Protein AF-U7P8D1-F1 (afdb_monomer_lite)

pLDDT: mean 89.56, std 13.76, range [38.59, 98.56]

Structure (mmCIF, N/CA/C/O backbone):
data_AF-U7P8D1-F1
#
_entry.id   AF-U7P8D1-F1
#
loop_
_atom_site.group_PDB
_atom_site.id
_atom_site.type_symbol
_atom_site.label_atom_id
_atom_site.label_alt_id
_atom_site.label_comp_id
_atom_site.label_asym_id
_atom_site.label_entity_id
_atom_site.label_seq_id
_atom_site.pdbx_PDB_ins_code
_atom_site.Cartn_x
_atom_site.Cartn_y
_atom_site.Cartn_z
_atom_site.occupancy
_atom_site.B_iso_or_equiv
_atom_site.auth_seq_id
_atom_site.auth_comp_id
_atom_site.auth_asym_id
_atom_site.auth_atom_id
_atom_site.pdbx_PDB_model_num
ATOM 1 N N . MET A 1 1 ? -2.135 -9.682 -13.700 1.00 87.12 1 MET A N 1
ATOM 2 C CA . MET A 1 1 ? -2.371 -8.658 -12.654 1.00 87.12 1 MET A CA 1
ATOM 3 C C . MET A 1 1 ? -2.948 -9.249 -11.375 1.00 87.12 1 MET A C 1
ATOM 5 O O . MET A 1 1 ? -2.271 -9.187 -10.362 1.00 87.12 1 MET A O 1
ATOM 9 N N . PHE A 1 2 ? -4.115 -9.901 -11.410 1.00 90.06 2 PHE A N 1
ATOM 10 C CA . PHE A 1 2 ? -4.805 -10.394 -10.203 1.00 90.06 2 PHE A CA 1
ATOM 11 C C . PHE A 1 2 ? -4.035 -11.416 -9.350 1.00 90.06 2 PHE A C 1
ATOM 13 O O . PHE A 1 2 ? -4.018 -11.303 -8.132 1.00 90.06 2 PHE A O 1
ATOM 20 N N . THR A 1 3 ? -3.347 -12.386 -9.948 1.00 93.75 3 THR A N 1
ATOM 21 C CA . THR A 1 3 ? -2.499 -13.331 -9.191 1.00 93.75 3 THR A CA 1
ATOM 22 C C . THR A 1 3 ? -1.155 -12.727 -8.769 1.00 93.75 3 THR A C 1
ATOM 24 O O . THR A 1 3 ? -0.434 -13.321 -7.973 1.00 93.75 3 THR A O 1
ATOM 27 N N . GLY A 1 4 ? -0.833 -11.524 -9.260 1.00 94.00 4 GLY A N 1
ATOM 28 C CA . GLY A 1 4 ? 0.411 -10.805 -8.986 1.00 94.00 4 GLY A CA 1
ATOM 29 C C . GLY A 1 4 ? 0.642 -10.528 -7.503 1.00 94.00 4 GLY A C 1
ATOM 30 O O . GLY A 1 4 ? 1.774 -10.553 -7.037 1.00 94.00 4 GLY A O 1
ATOM 31 N N . HIS A 1 5 ? -0.442 -10.362 -6.745 1.00 96.56 5 HIS A N 1
ATOM 32 C CA . HIS A 1 5 ? -0.409 -10.130 -5.297 1.00 96.56 5 HIS A CA 1
ATOM 33 C C . HIS A 1 5 ? 0.131 -11.320 -4.492 1.00 96.56 5 HIS A C 1
ATOM 35 O O . HIS A 1 5 ? 0.500 -11.151 -3.334 1.00 96.56 5 HIS A O 1
ATOM 41 N N . LEU A 1 6 ? 0.171 -12.518 -5.088 1.00 95.19 6 LEU A N 1
ATOM 42 C CA . LEU A 1 6 ? 0.595 -13.761 -4.431 1.00 95.19 6 LEU A CA 1
ATOM 43 C C . LEU A 1 6 ? 2.002 -14.211 -4.841 1.00 95.19 6 LEU A C 1
ATOM 45 O O . LEU A 1 6 ? 2.564 -15.118 -4.231 1.00 95.19 6 LEU A O 1
ATOM 49 N N . VAL A 1 7 ? 2.584 -13.587 -5.865 1.00 96.31 7 VAL A N 1
ATOM 50 C CA . VAL A 1 7 ? 3.913 -13.925 -6.380 1.00 96.31 7 VAL A CA 1
ATOM 51 C C . VAL A 1 7 ? 4.893 -12.798 -6.101 1.00 96.31 7 VAL A C 1
ATOM 53 O O . VAL A 1 7 ? 4.536 -11.624 -6.091 1.00 96.31 7 VAL A O 1
ATOM 56 N N . HIS A 1 8 ? 6.150 -13.164 -5.887 1.00 97.25 8 HIS A N 1
ATOM 57 C CA . HIS A 1 8 ? 7.213 -12.235 -5.523 1.00 97.25 8 HIS A CA 1
ATOM 58 C C . HIS A 1 8 ? 8.366 -12.344 -6.517 1.00 97.25 8 HIS A C 1
ATOM 60 O O . HIS A 1 8 ? 8.506 -13.345 -7.217 1.00 97.25 8 HIS A O 1
ATOM 66 N N . LEU A 1 9 ? 9.166 -11.283 -6.609 1.00 95.75 9 LEU A N 1
ATOM 67 C CA . LEU A 1 9 ? 10.314 -11.238 -7.521 1.00 95.75 9 LEU A CA 1
ATOM 68 C C . LEU A 1 9 ? 11.451 -12.141 -7.035 1.00 95.75 9 LEU A C 1
ATOM 70 O O . LEU A 1 9 ? 12.051 -12.859 -7.827 1.00 95.75 9 LEU A O 1
ATOM 74 N N . ASN A 1 10 ? 11.716 -12.117 -5.731 1.00 96.75 10 ASN A N 1
ATOM 75 C CA . ASN A 1 10 ? 12.719 -12.932 -5.063 1.00 96.75 10 ASN A CA 1
ATOM 76 C C . ASN A 1 10 ? 12.342 -13.130 -3.579 1.00 96.75 10 ASN A C 1
ATOM 78 O O . ASN A 1 10 ? 11.305 -12.643 -3.112 1.00 96.75 10 ASN A O 1
ATOM 82 N N . VAL A 1 11 ? 13.192 -13.838 -2.831 1.00 97.50 11 VAL A N 1
ATOM 83 C CA . VAL A 1 11 ? 12.984 -14.102 -1.397 1.00 97.50 11 VAL A CA 1
ATOM 84 C C . VAL A 1 11 ? 13.002 -12.812 -0.574 1.00 97.50 11 VAL A C 1
ATOM 86 O O . VAL A 1 11 ? 12.158 -12.651 0.300 1.00 97.50 11 VAL A O 1
ATOM 89 N N . ASN A 1 12 ? 13.884 -11.856 -0.883 1.00 97.50 12 ASN A N 1
ATOM 90 C CA . ASN A 1 12 ? 13.935 -10.576 -0.166 1.00 97.50 12 ASN A CA 1
ATOM 91 C C . ASN A 1 12 ? 12.618 -9.804 -0.294 1.00 97.50 12 ASN A C 1
ATOM 93 O O . ASN A 1 12 ? 12.111 -9.277 0.690 1.00 97.50 12 ASN A O 1
ATOM 97 N N . HIS A 1 13 ? 12.012 -9.793 -1.482 1.00 97.19 13 HIS A N 1
ATOM 98 C CA . HIS A 1 13 ? 10.710 -9.176 -1.705 1.00 97.19 13 HIS A CA 1
ATOM 99 C C . HIS A 1 13 ? 9.612 -9.856 -0.871 1.00 97.19 13 HIS A C 1
ATOM 101 O O . HIS A 1 13 ? 8.791 -9.176 -0.257 1.00 97.19 13 HIS A O 1
ATOM 107 N N . LEU A 1 14 ? 9.605 -11.191 -0.806 1.00 97.44 14 LEU A N 1
ATOM 108 C CA . LEU A 1 14 ? 8.683 -11.921 0.067 1.00 97.44 14 LEU A CA 1
ATOM 109 C C . LEU A 1 14 ? 8.893 -11.542 1.540 1.00 97.44 14 LEU A C 1
ATOM 111 O O . LEU A 1 14 ? 7.926 -11.213 2.223 1.00 97.44 14 LEU A O 1
ATOM 115 N N . LEU A 1 15 ? 10.140 -11.538 2.017 1.00 97.88 15 LEU A N 1
ATOM 116 C CA . LEU A 1 15 ? 10.479 -11.198 3.400 1.00 97.88 15 LEU A CA 1
ATOM 117 C C . LEU A 1 15 ? 10.073 -9.766 3.762 1.00 97.88 15 LEU A C 1
ATOM 119 O O . LEU A 1 15 ? 9.508 -9.557 4.830 1.00 97.88 15 LEU A O 1
ATOM 123 N N . LEU A 1 16 ? 10.282 -8.796 2.868 1.00 96.31 16 LEU A N 1
ATOM 124 C CA . LEU A 1 16 ? 9.843 -7.413 3.072 1.00 96.31 16 LEU A CA 1
ATOM 125 C C . LEU A 1 16 ? 8.318 -7.307 3.195 1.00 96.31 16 LEU A C 1
ATOM 127 O O . LEU A 1 16 ? 7.819 -6.606 4.075 1.00 96.31 16 LEU A O 1
ATOM 131 N N . ASN A 1 17 ? 7.564 -8.030 2.361 1.00 97.31 17 ASN A N 1
ATOM 132 C CA . ASN A 1 17 ? 6.104 -8.040 2.460 1.00 97.31 17 ASN A CA 1
ATOM 133 C C . ASN A 1 17 ? 5.621 -8.731 3.744 1.00 97.31 17 ASN A C 1
ATOM 135 O O . ASN A 1 17 ? 4.727 -8.216 4.415 1.00 97.31 17 ASN A O 1
ATOM 139 N N . LEU A 1 18 ? 6.232 -9.852 4.136 1.00 97.56 18 LEU A N 1
ATOM 140 C CA . LEU A 1 18 ? 5.924 -10.512 5.407 1.00 97.56 18 LEU A CA 1
ATOM 141 C C . LEU A 1 18 ? 6.247 -9.613 6.605 1.00 97.56 18 LEU A C 1
ATOM 143 O O . LEU A 1 18 ? 5.434 -9.509 7.522 1.00 97.56 18 LEU A O 1
ATOM 147 N N . ALA A 1 19 ? 7.382 -8.913 6.574 1.00 97.56 19 ALA A N 1
ATOM 148 C CA . ALA A 1 19 ? 7.754 -7.940 7.594 1.00 97.56 19 ALA A CA 1
ATOM 149 C C . ALA A 1 19 ? 6.741 -6.790 7.665 1.00 97.56 19 ALA A C 1
ATOM 151 O O . ALA A 1 19 ? 6.320 -6.420 8.756 1.00 97.56 19 ALA A O 1
ATOM 152 N N . GLY A 1 20 ? 6.278 -6.270 6.524 1.00 96.44 20 GLY A N 1
ATOM 153 C CA . GLY A 1 20 ? 5.232 -5.247 6.484 1.00 96.44 20 GLY A CA 1
ATOM 154 C C . GLY A 1 20 ? 3.919 -5.719 7.117 1.00 96.44 20 GLY A C 1
ATOM 155 O O . GLY A 1 20 ? 3.337 -5.007 7.934 1.00 96.44 20 GLY A O 1
ATOM 156 N N . VAL A 1 21 ? 3.474 -6.941 6.809 1.00 95.38 21 VAL A N 1
ATOM 157 C CA . VAL A 1 21 ? 2.289 -7.544 7.444 1.00 95.38 21 VAL A CA 1
ATOM 158 C C . VAL A 1 21 ? 2.494 -7.715 8.952 1.00 95.38 21 VAL A C 1
ATOM 160 O O . VAL A 1 21 ? 1.608 -7.359 9.730 1.00 95.38 21 VAL A O 1
ATOM 163 N N . LEU A 1 22 ? 3.664 -8.205 9.374 1.00 95.62 22 LEU A N 1
ATOM 164 C CA . LEU A 1 22 ? 4.008 -8.378 10.785 1.00 95.62 22 LEU A CA 1
ATOM 165 C C . LEU A 1 22 ? 4.010 -7.040 11.534 1.00 95.62 22 LEU A C 1
ATOM 167 O O . LEU A 1 22 ? 3.403 -6.939 12.595 1.00 95.62 22 LEU A O 1
ATOM 171 N N . ILE A 1 23 ? 4.623 -5.999 10.969 1.00 95.31 23 ILE A N 1
ATOM 172 C CA . ILE A 1 23 ? 4.630 -4.648 11.544 1.00 95.31 23 ILE A CA 1
ATOM 173 C C . ILE A 1 23 ? 3.197 -4.146 11.730 1.00 95.31 23 ILE A C 1
ATOM 175 O O . ILE A 1 23 ? 2.860 -3.656 12.804 1.00 95.31 23 ILE A O 1
ATOM 179 N N . LEU A 1 24 ? 2.319 -4.315 10.737 1.00 93.81 24 LEU A N 1
ATOM 180 C CA . LEU A 1 24 ? 0.916 -3.920 10.886 1.00 93.81 24 LEU A CA 1
ATOM 181 C C . LEU A 1 24 ? 0.198 -4.708 11.987 1.00 93.81 24 LEU A C 1
ATOM 183 O O . LEU A 1 24 ? -0.588 -4.123 12.733 1.00 93.81 24 LEU A O 1
ATOM 187 N N . ALA A 1 25 ? 0.465 -6.008 12.112 1.00 91.06 25 ALA A N 1
ATOM 188 C CA . ALA A 1 2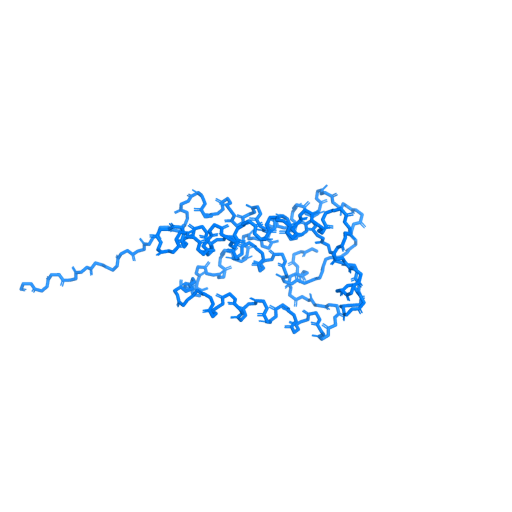5 ? -0.103 -6.828 13.178 1.00 91.06 25 ALA A CA 1
ATOM 189 C C . ALA A 1 25 ? 0.372 -6.376 14.572 1.00 91.06 25 ALA A C 1
ATOM 191 O O . ALA A 1 25 ? -0.427 -6.340 15.506 1.00 91.06 25 ALA A O 1
ATOM 192 N N . LEU A 1 26 ? 1.643 -5.979 14.700 1.00 92.19 26 LEU A N 1
ATOM 193 C CA . LEU A 1 26 ? 2.232 -5.492 15.951 1.00 92.19 26 LEU A CA 1
ATOM 194 C C . LEU A 1 26 ? 1.732 -4.092 16.333 1.00 92.19 26 LEU A C 1
ATOM 196 O O . LEU A 1 26 ? 1.410 -3.851 17.494 1.00 92.19 26 LEU A O 1
ATOM 200 N N . LEU A 1 27 ? 1.631 -3.176 15.365 1.00 89.12 27 LEU A N 1
ATOM 201 C CA . LEU A 1 27 ? 1.162 -1.805 15.602 1.00 89.12 27 LEU A CA 1
ATOM 202 C C . LEU A 1 27 ? -0.341 -1.743 15.912 1.00 89.12 27 LEU A C 1
ATOM 204 O O . LEU A 1 27 ? -0.799 -0.822 16.587 1.00 89.12 27 LEU A O 1
ATOM 208 N N . PHE A 1 28 ? -1.121 -2.717 15.434 1.00 86.19 28 PHE A N 1
ATOM 209 C CA . PHE A 1 28 ? -2.572 -2.741 15.594 1.00 86.19 28 PHE A CA 1
ATOM 210 C C . PHE A 1 28 ? -3.051 -4.059 16.221 1.00 86.19 28 PHE A C 1
ATOM 212 O O . PHE A 1 28 ? -3.601 -4.909 15.516 1.00 86.19 28 PHE A O 1
ATOM 219 N N . PRO A 1 29 ? -2.968 -4.207 17.560 1.00 74.06 29 PRO A N 1
ATOM 220 C CA . PRO A 1 29 ? -3.336 -5.444 18.260 1.00 74.06 29 PRO A CA 1
ATOM 221 C C . PRO A 1 29 ? -4.810 -5.836 18.071 1.00 74.06 29 PRO A C 1
ATOM 223 O O . PRO A 1 29 ? -5.175 -7.004 18.158 1.00 74.06 29 PRO A O 1
ATOM 226 N N . ARG A 1 30 ? -5.681 -4.865 17.759 1.00 78.62 30 ARG A N 1
ATOM 227 C CA . ARG A 1 30 ? -7.063 -5.109 17.307 1.00 78.62 30 ARG A CA 1
ATOM 228 C C . ARG A 1 30 ? -7.140 -5.123 15.783 1.00 78.62 30 ARG A C 1
ATOM 230 O O . ARG A 1 30 ? -7.831 -4.291 15.174 1.00 78.62 30 ARG A O 1
ATOM 237 N N . PHE A 1 31 ? -6.430 -6.078 15.191 1.00 80.94 31 PHE A N 1
ATOM 238 C CA . PHE A 1 31 ? -6.431 -6.300 13.752 1.00 80.94 31 PHE A CA 1
ATOM 239 C C . PHE A 1 31 ? -7.835 -6.648 13.228 1.00 80.94 31 PHE A C 1
ATOM 241 O O . PHE A 1 31 ? -8.819 -6.734 13.972 1.00 80.94 31 PHE A O 1
ATOM 248 N N . LEU A 1 32 ? -7.979 -6.762 11.911 1.00 82.56 32 LEU A N 1
ATOM 249 C CA . LEU A 1 32 ? -9.237 -7.206 11.315 1.00 82.56 32 LEU A CA 1
ATOM 250 C C . LEU A 1 32 ? -9.447 -8.709 11.589 1.00 82.56 32 LEU A C 1
ATOM 252 O O . LEU A 1 32 ? -8.485 -9.468 11.487 1.00 82.56 32 LEU A O 1
ATOM 256 N N . PRO A 1 33 ? -10.684 -9.150 11.894 1.00 86.19 33 PRO A N 1
ATOM 257 C CA . PRO A 1 33 ? -11.041 -10.569 11.864 1.00 86.19 33 PRO A CA 1
ATOM 258 C C . PRO A 1 33 ? -10.651 -11.213 10.525 1.00 86.19 33 PRO A C 1
ATOM 260 O O . PRO A 1 33 ? -10.704 -10.540 9.494 1.00 86.19 33 PRO A O 1
ATOM 263 N N . ALA A 1 34 ? -10.263 -12.492 10.532 1.00 87.31 34 ALA A N 1
ATOM 264 C CA . ALA A 1 34 ? -9.678 -13.163 9.365 1.00 87.31 34 ALA A CA 1
ATOM 265 C C . ALA A 1 34 ? -10.603 -13.177 8.131 1.00 87.31 34 ALA A C 1
ATOM 267 O O . ALA A 1 34 ? -10.148 -12.941 7.015 1.00 87.31 34 ALA A O 1
ATOM 268 N N . ASP A 1 35 ? -11.905 -13.381 8.335 1.00 87.88 35 ASP A N 1
ATOM 269 C CA . ASP A 1 35 ? -12.938 -13.327 7.295 1.00 87.88 35 ASP A CA 1
ATOM 270 C C . ASP A 1 35 ? -13.010 -11.941 6.638 1.00 87.88 35 ASP A C 1
ATOM 272 O O . ASP A 1 35 ? -12.995 -11.805 5.414 1.00 87.88 35 ASP A O 1
ATOM 276 N N . ARG A 1 36 ? -13.028 -10.885 7.456 1.00 88.94 36 ARG A N 1
ATOM 277 C CA . ARG A 1 36 ? -13.062 -9.501 6.980 1.00 88.94 36 ARG A CA 1
ATOM 278 C C . ARG A 1 36 ? -11.753 -9.111 6.305 1.00 88.94 36 ARG A C 1
ATOM 280 O O . ARG A 1 36 ? -11.784 -8.387 5.313 1.00 88.94 36 ARG A O 1
ATOM 287 N N . LEU A 1 37 ? -10.625 -9.565 6.845 1.00 90.62 37 LEU A N 1
ATOM 288 C CA . LEU A 1 37 ? -9.308 -9.339 6.267 1.00 90.62 37 LEU A CA 1
ATOM 289 C C . LEU A 1 37 ? -9.241 -9.929 4.858 1.00 90.62 37 LEU A C 1
ATOM 291 O O . LEU A 1 37 ? -8.894 -9.204 3.935 1.00 90.62 37 LEU A O 1
ATOM 295 N N . LEU A 1 38 ? -9.659 -11.187 4.684 1.00 91.81 38 LEU A N 1
ATOM 296 C CA . LEU A 1 38 ? -9.693 -11.845 3.380 1.00 91.81 38 LEU A CA 1
ATOM 297 C C . LEU A 1 38 ? -10.513 -11.037 2.366 1.00 91.81 38 LEU A C 1
ATOM 299 O O . LEU A 1 38 ? -10.003 -10.699 1.301 1.00 91.81 38 LEU A O 1
ATOM 303 N N . TRP A 1 39 ? -11.751 -10.668 2.707 1.00 93.06 39 TRP A N 1
ATOM 304 C CA . TRP A 1 39 ? -12.614 -9.904 1.799 1.00 93.06 39 TRP A CA 1
ATOM 305 C C . TRP A 1 39 ? -12.052 -8.523 1.448 1.00 93.06 39 TRP A C 1
ATOM 307 O O . TRP A 1 39 ? -12.072 -8.134 0.281 1.00 93.06 39 TRP A O 1
ATOM 317 N N . ILE A 1 40 ? -11.520 -7.790 2.430 1.00 93.50 40 ILE A N 1
ATOM 318 C CA . ILE A 1 40 ? -10.901 -6.476 2.203 1.00 93.50 40 ILE A CA 1
ATOM 319 C C . ILE A 1 40 ? -9.664 -6.610 1.315 1.00 93.50 40 ILE A C 1
ATOM 321 O O . ILE A 1 40 ? -9.499 -5.834 0.376 1.00 93.50 40 ILE A O 1
ATOM 325 N N . THR A 1 41 ? -8.814 -7.601 1.578 1.00 93.94 41 THR A N 1
ATOM 326 C CA . THR A 1 41 ? -7.618 -7.856 0.776 1.00 93.94 41 THR A CA 1
ATOM 327 C C . THR A 1 41 ? -7.981 -8.239 -0.656 1.00 93.94 41 THR A C 1
ATOM 329 O O . THR A 1 41 ? -7.362 -7.716 -1.575 1.00 93.94 41 THR A O 1
ATOM 332 N N . LEU A 1 42 ? -9.003 -9.073 -0.876 1.00 95.56 42 LEU A N 1
ATOM 333 C CA . LEU A 1 42 ? -9.478 -9.413 -2.222 1.00 95.56 42 LEU A CA 1
ATOM 334 C C . LEU A 1 42 ? -10.018 -8.187 -2.967 1.00 95.56 42 LEU A C 1
ATOM 336 O O . LEU A 1 42 ? -9.678 -7.976 -4.131 1.00 95.56 42 LEU A O 1
ATOM 340 N N . LEU A 1 43 ? -10.812 -7.352 -2.293 1.00 95.06 43 LEU A N 1
ATOM 341 C CA . LEU A 1 43 ? -11.337 -6.116 -2.871 1.00 95.06 43 LEU A CA 1
ATOM 342 C C . LEU A 1 43 ? -10.206 -5.151 -3.251 1.00 95.06 43 LEU A C 1
ATOM 344 O O . LEU A 1 43 ? -10.207 -4.595 -4.347 1.00 95.06 43 LEU A O 1
ATOM 348 N N . MET A 1 44 ? -9.215 -4.986 -2.376 1.00 95.00 44 MET A N 1
ATOM 349 C CA . MET A 1 44 ? -8.045 -4.155 -2.652 1.00 95.00 44 MET A CA 1
ATOM 350 C C . MET A 1 44 ? -7.178 -4.725 -3.772 1.00 95.00 44 MET A C 1
ATOM 352 O O . MET A 1 44 ? -6.764 -3.980 -4.654 1.00 95.00 44 MET A O 1
ATOM 356 N N . ALA A 1 45 ? -6.934 -6.035 -3.779 1.00 97.38 45 ALA A N 1
ATOM 357 C CA . ALA A 1 45 ? -6.203 -6.704 -4.846 1.00 97.38 45 ALA A CA 1
ATOM 358 C C . ALA A 1 45 ? -6.895 -6.492 -6.201 1.00 97.38 45 ALA A C 1
ATOM 360 O O . ALA A 1 45 ? -6.225 -6.209 -7.199 1.00 97.38 45 ALA A O 1
ATOM 361 N N . ALA A 1 46 ? -8.230 -6.555 -6.242 1.00 97.50 46 ALA A N 1
ATOM 362 C CA . ALA A 1 46 ? -9.002 -6.257 -7.442 1.00 97.50 46 ALA A CA 1
ATOM 363 C C . ALA A 1 46 ? -8.884 -4.780 -7.849 1.00 97.50 46 ALA A C 1
ATOM 365 O O . ALA A 1 46 ? -8.564 -4.501 -9.002 1.00 97.50 46 ALA A O 1
ATOM 366 N N . ALA A 1 47 ? -9.055 -3.843 -6.911 1.00 97.62 47 ALA A N 1
ATOM 367 C CA . ALA A 1 47 ? -8.944 -2.407 -7.170 1.00 97.62 47 ALA A CA 1
ATOM 368 C C . ALA A 1 47 ? -7.553 -2.009 -7.695 1.00 97.62 47 ALA A C 1
ATOM 370 O O . ALA A 1 47 ? -7.452 -1.303 -8.696 1.00 97.62 47 ALA A O 1
ATOM 371 N N . ILE A 1 48 ? -6.481 -2.526 -7.084 1.00 98.25 48 ILE A N 1
ATOM 372 C CA . ILE A 1 48 ? -5.104 -2.326 -7.556 1.00 98.25 48 ILE A CA 1
ATOM 373 C C . ILE A 1 48 ? -4.933 -2.922 -8.954 1.00 98.25 48 ILE A C 1
ATOM 375 O O . ILE A 1 48 ? -4.394 -2.262 -9.834 1.00 98.25 48 ILE A O 1
ATOM 379 N N . SER A 1 49 ? -5.405 -4.151 -9.184 1.00 97.62 49 SER A N 1
ATOM 380 C CA . SER A 1 49 ? -5.259 -4.809 -10.490 1.00 97.62 49 SER A CA 1
ATOM 381 C C . SER A 1 49 ? -5.957 -4.034 -11.604 1.00 97.62 49 SER A C 1
ATOM 383 O O . SER A 1 49 ? -5.365 -3.833 -12.659 1.00 97.62 49 SER A O 1
ATOM 385 N N . LEU A 1 50 ? -7.191 -3.583 -11.367 1.00 97.50 50 LEU A N 1
ATOM 386 C CA . LEU A 1 50 ? -7.958 -2.785 -12.323 1.00 97.50 50 LEU A CA 1
ATOM 387 C C . LEU A 1 50 ? -7.321 -1.408 -12.539 1.00 97.50 50 L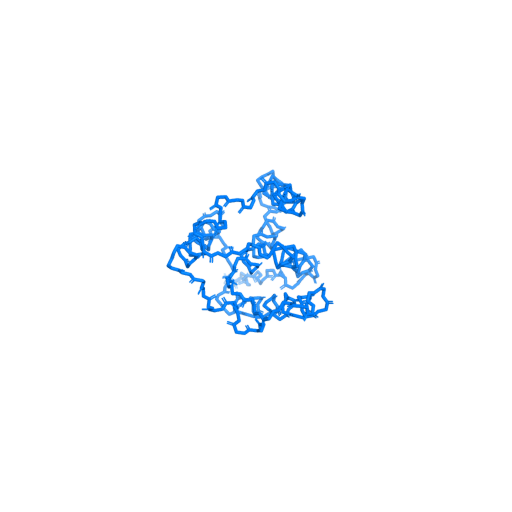EU A C 1
ATOM 389 O O . LEU A 1 50 ? -7.184 -0.972 -13.676 1.00 97.50 50 LEU A O 1
ATOM 393 N N . GLY A 1 51 ? -6.877 -0.749 -11.466 1.00 97.75 51 GLY A N 1
ATOM 394 C CA . GLY A 1 51 ? -6.182 0.533 -11.558 1.00 97.75 51 GLY A CA 1
ATOM 395 C C . GLY A 1 51 ? -4.881 0.436 -12.354 1.00 97.75 51 GLY A C 1
ATOM 396 O O . GLY A 1 51 ? -4.634 1.276 -13.212 1.00 97.75 51 GLY A O 1
ATOM 397 N N . LEU A 1 52 ? -4.080 -0.613 -12.140 1.00 97.50 52 LEU A N 1
ATOM 398 C CA . LEU A 1 52 ? -2.855 -0.849 -12.907 1.00 97.50 52 LEU A CA 1
ATOM 399 C C . LEU A 1 52 ? -3.143 -1.164 -14.377 1.00 97.50 52 LEU A C 1
ATOM 401 O O . LEU A 1 52 ? -2.445 -0.641 -15.234 1.00 97.50 52 LEU A O 1
ATOM 405 N N . LEU A 1 53 ? -4.171 -1.963 -14.682 1.00 96.19 53 LEU A N 1
ATOM 406 C CA . LEU A 1 53 ? -4.565 -2.229 -16.073 1.00 96.19 53 LEU A CA 1
ATOM 407 C C . LEU A 1 53 ? -4.943 -0.942 -16.820 1.00 96.19 53 LEU A C 1
ATOM 409 O O . LEU A 1 53 ? -4.638 -0.817 -18.002 1.00 96.19 53 LEU A O 1
ATOM 413 N N . SER A 1 54 ? -5.571 0.013 -16.131 1.00 96.38 54 SER A N 1
ATOM 414 C CA . SER A 1 54 ? -5.973 1.295 -16.718 1.00 96.38 54 SER A CA 1
ATOM 415 C C . SER A 1 54 ? -4.830 2.310 -16.805 1.00 96.38 54 SER A C 1
ATOM 417 O O . SER A 1 54 ? -4.692 2.991 -17.815 1.00 96.38 54 SER A O 1
ATOM 419 N N . LEU A 1 55 ? -4.023 2.444 -15.748 1.00 96.44 55 LEU A N 1
ATOM 420 C CA . LEU A 1 55 ? -2.971 3.466 -15.651 1.00 96.44 55 LEU A CA 1
ATOM 421 C C . LEU A 1 55 ? -1.651 3.035 -16.297 1.00 96.44 55 LEU A C 1
ATOM 423 O O . LEU A 1 55 ? -0.861 3.886 -16.694 1.00 96.44 55 LEU A O 1
ATOM 427 N N . ARG A 1 56 ? -1.396 1.726 -16.358 1.00 94.94 56 ARG A N 1
ATOM 428 C CA . ARG A 1 56 ? -0.152 1.113 -16.837 1.00 94.94 56 ARG A CA 1
ATOM 429 C C . ARG A 1 56 ? -0.454 -0.068 -17.768 1.00 94.94 56 ARG A C 1
ATOM 431 O O . ARG A 1 56 ? -0.087 -1.204 -17.455 1.00 94.94 56 ARG A O 1
ATOM 438 N N . PRO A 1 57 ? -1.123 0.166 -18.914 1.00 92.94 57 PRO A N 1
ATOM 439 C CA . PRO A 1 57 ? -1.425 -0.896 -19.877 1.00 92.94 57 PRO A CA 1
ATOM 440 C C . PRO A 1 57 ? -0.157 -1.528 -20.479 1.00 92.94 57 PRO A C 1
ATOM 442 O O . PRO A 1 57 ? -0.203 -2.648 -20.978 1.00 92.94 57 PRO A O 1
ATOM 445 N N . ASP A 1 58 ? 0.978 -0.826 -20.403 1.00 93.69 58 ASP A N 1
ATOM 446 C CA . ASP A 1 58 ? 2.319 -1.281 -20.782 1.00 93.69 58 ASP A CA 1
ATOM 447 C C . ASP A 1 58 ? 2.922 -2.303 -19.803 1.00 93.69 58 ASP A C 1
ATOM 449 O O . ASP A 1 58 ? 3.869 -3.018 -20.142 1.00 93.69 58 ASP A O 1
ATOM 453 N N . LEU A 1 59 ? 2.401 -2.389 -18.576 1.00 93.19 59 LEU A N 1
ATOM 454 C CA . LEU A 1 59 ? 2.944 -3.272 -17.555 1.00 93.19 59 LEU A CA 1
ATOM 455 C C . LEU A 1 59 ? 2.597 -4.729 -17.884 1.00 93.19 59 LEU A C 1
ATOM 457 O O . LEU A 1 59 ? 1.459 -5.162 -17.732 1.00 93.19 59 LEU A O 1
ATOM 461 N N . ALA A 1 60 ? 3.595 -5.524 -18.273 1.00 89.06 60 ALA A N 1
ATOM 462 C CA . ALA A 1 60 ? 3.382 -6.931 -18.623 1.00 89.06 60 ALA A CA 1
ATOM 463 C C . ALA A 1 60 ? 2.928 -7.789 -17.425 1.00 89.06 60 ALA A C 1
ATOM 465 O O . ALA A 1 60 ? 2.054 -8.650 -17.544 1.00 89.06 60 ALA A O 1
ATOM 466 N N . SER A 1 61 ? 3.519 -7.574 -16.243 1.00 89.69 61 SER A N 1
ATOM 467 C CA . SER A 1 61 ? 3.118 -8.281 -15.023 1.00 89.69 61 SER A CA 1
ATOM 468 C C . SER A 1 61 ? 3.419 -7.476 -13.761 1.00 89.69 61 SER A C 1
ATOM 470 O O . SER A 1 61 ? 4.457 -6.828 -13.665 1.00 89.69 61 SER A O 1
ATOM 472 N N . TYR A 1 62 ? 2.519 -7.567 -12.783 1.00 95.31 62 TYR A N 1
ATOM 473 C CA . TYR A 1 62 ? 2.709 -7.077 -11.419 1.00 95.31 62 TYR A CA 1
ATOM 474 C C . TYR A 1 62 ? 3.029 -8.252 -10.492 1.00 95.31 62 TYR A C 1
ATOM 476 O O . TYR A 1 62 ? 2.454 -9.331 -10.655 1.00 95.31 62 TYR A O 1
ATOM 484 N N . ARG A 1 63 ? 3.938 -8.043 -9.535 1.00 96.38 63 ARG A N 1
ATOM 485 C CA . ARG A 1 63 ? 4.326 -9.025 -8.517 1.00 96.38 63 ARG A CA 1
ATOM 486 C C . ARG A 1 63 ? 4.541 -8.305 -7.192 1.00 96.38 63 ARG A C 1
ATOM 488 O O . ARG A 1 63 ? 5.287 -7.331 -7.169 1.00 96.38 63 ARG A O 1
ATOM 495 N N . GLY A 1 64 ? 3.936 -8.792 -6.117 1.00 96.88 64 GLY A N 1
ATOM 496 C CA . GLY A 1 64 ? 4.127 -8.291 -4.757 1.00 96.88 64 GLY A CA 1
ATOM 497 C C . GLY A 1 64 ? 2.819 -7.990 -4.031 1.00 96.88 64 GLY A C 1
ATOM 498 O O . GLY A 1 64 ? 1.830 -7.583 -4.632 1.00 96.88 64 GLY A O 1
ATOM 499 N N . PHE A 1 65 ? 2.832 -8.168 -2.710 1.00 97.75 65 PHE A N 1
ATOM 500 C CA . PHE A 1 65 ? 1.689 -7.887 -1.836 1.00 97.75 65 PHE A CA 1
ATOM 501 C C . PHE A 1 65 ? 1.704 -6.455 -1.265 1.00 97.75 65 PHE A C 1
ATOM 503 O O . PHE A 1 65 ? 0.751 -6.018 -0.619 1.00 97.75 65 PHE A O 1
ATOM 510 N N . SER A 1 66 ? 2.774 -5.696 -1.507 1.00 97.25 66 SER A N 1
ATOM 511 C CA . SER A 1 66 ? 3.037 -4.386 -0.901 1.00 97.25 66 SER A CA 1
ATOM 512 C C . SER A 1 66 ? 1.920 -3.361 -1.118 1.00 97.25 66 SER A C 1
ATOM 514 O O . SER A 1 66 ? 1.626 -2.583 -0.210 1.00 97.25 66 SER A O 1
ATOM 516 N N . GLY A 1 67 ? 1.243 -3.372 -2.272 1.00 97.75 67 GLY A N 1
ATOM 517 C CA . GLY A 1 67 ? 0.078 -2.512 -2.509 1.00 97.75 67 GLY A CA 1
ATOM 518 C C . GLY A 1 67 ? -1.055 -2.801 -1.521 1.00 97.75 67 GLY A C 1
ATOM 519 O O . GLY A 1 67 ? -1.627 -1.885 -0.925 1.00 97.75 67 GLY A O 1
ATOM 520 N N . CYS A 1 68 ? -1.315 -4.083 -1.250 1.00 98.00 68 CYS A N 1
ATOM 521 C CA . CYS A 1 68 ? -2.293 -4.482 -0.245 1.00 98.00 68 CYS A CA 1
ATOM 522 C C . CYS A 1 68 ? -1.861 -4.086 1.177 1.00 98.00 68 CYS A C 1
ATOM 524 O O . CYS A 1 68 ? -2.693 -3.678 1.983 1.00 98.00 68 CYS A O 1
ATOM 526 N N . ILE A 1 69 ? -0.565 -4.131 1.492 1.00 97.88 69 ILE A N 1
ATOM 527 C CA . ILE A 1 69 ? -0.047 -3.680 2.795 1.00 97.88 69 ILE A CA 1
ATOM 528 C C . ILE A 1 69 ? -0.323 -2.184 3.004 1.00 97.88 69 ILE A C 1
ATOM 530 O O . ILE A 1 69 ? -0.817 -1.805 4.064 1.00 97.88 69 ILE A O 1
ATOM 534 N N . HIS A 1 70 ? -0.091 -1.336 1.996 1.00 98.12 70 HIS A N 1
ATOM 535 C CA . HIS A 1 70 ? -0.333 0.110 2.111 1.00 98.12 70 HIS A CA 1
ATOM 536 C C . HIS A 1 70 ? -1.809 0.442 2.361 1.00 98.12 70 HIS A C 1
ATOM 538 O O . HIS A 1 70 ? -2.118 1.301 3.188 1.00 98.12 70 HIS A O 1
ATOM 544 N N . GLY A 1 71 ? -2.739 -0.256 1.703 1.00 97.75 71 GLY A N 1
ATOM 545 C CA . GLY A 1 71 ? -4.163 -0.039 1.967 1.00 97.75 71 GLY A CA 1
ATOM 546 C C . GLY A 1 71 ? -4.630 -0.601 3.310 1.00 97.75 71 GLY A C 1
ATOM 547 O O . GLY A 1 71 ? -5.439 0.038 3.981 1.00 97.75 71 GLY A O 1
ATOM 548 N N . LEU A 1 72 ? -4.083 -1.734 3.770 1.00 96.88 72 LEU A N 1
ATOM 549 C CA . LEU A 1 72 ? -4.350 -2.237 5.122 1.00 96.88 72 LEU A CA 1
ATOM 550 C C . LEU A 1 72 ? -3.837 -1.254 6.180 1.00 96.88 72 LEU A C 1
ATOM 552 O O . LEU A 1 72 ? -4.548 -0.973 7.144 1.00 96.88 72 LEU A O 1
ATOM 556 N N . ALA A 1 73 ? -2.653 -0.677 5.971 1.00 97.31 73 ALA A N 1
ATOM 557 C CA . ALA A 1 73 ? -2.108 0.365 6.831 1.00 97.31 73 ALA A CA 1
ATOM 558 C C . ALA A 1 73 ? -3.035 1.591 6.890 1.00 97.31 73 ALA A C 1
ATOM 560 O O . ALA A 1 73 ? -3.374 2.050 7.980 1.00 97.31 73 ALA A O 1
ATOM 561 N N . ALA A 1 74 ? -3.521 2.064 5.736 1.00 97.25 74 ALA A N 1
ATOM 562 C CA . ALA A 1 74 ? -4.476 3.169 5.655 1.00 97.25 74 ALA A CA 1
ATOM 563 C C . ALA A 1 74 ? -5.778 2.865 6.412 1.00 97.25 74 ALA A C 1
ATOM 565 O O . ALA A 1 74 ? -6.260 3.687 7.192 1.00 97.25 74 ALA A O 1
ATOM 566 N N . ILE A 1 75 ? -6.322 1.657 6.238 1.00 95.56 75 ILE A N 1
ATOM 567 C CA . ILE A 1 75 ? -7.519 1.192 6.943 1.00 95.56 75 ILE A CA 1
ATOM 568 C C . ILE A 1 75 ? -7.317 1.219 8.459 1.00 95.56 75 ILE A C 1
ATOM 570 O O . ILE A 1 75 ? -8.169 1.720 9.200 1.00 95.56 75 ILE A O 1
ATOM 574 N N . LEU A 1 76 ? -6.214 0.649 8.937 1.00 94.25 76 LEU A N 1
ATOM 575 C CA . LEU A 1 76 ? -5.937 0.532 10.364 1.00 94.25 76 LEU A CA 1
ATOM 576 C C . LEU A 1 76 ? -5.686 1.900 10.995 1.00 94.25 76 LEU A C 1
ATOM 578 O O . LEU A 1 76 ? -6.263 2.186 12.044 1.00 94.25 76 LEU A O 1
ATOM 582 N N . ALA A 1 77 ? -4.940 2.775 10.318 1.00 95.25 77 ALA A N 1
ATOM 583 C CA . ALA A 1 77 ? -4.726 4.147 10.759 1.00 95.25 77 ALA A CA 1
ATOM 584 C C . ALA A 1 77 ? -6.048 4.934 10.817 1.00 95.25 77 ALA A C 1
ATOM 586 O O . ALA A 1 77 ? -6.367 5.543 11.835 1.00 95.25 77 ALA A O 1
ATOM 587 N N . MET A 1 78 ? -6.902 4.834 9.792 1.00 94.44 78 MET A N 1
ATOM 588 C CA . MET A 1 78 ? -8.229 5.467 9.795 1.00 94.44 78 MET A CA 1
ATOM 589 C C . MET A 1 78 ? -9.113 4.984 10.955 1.00 94.44 78 MET A C 1
ATOM 591 O O . MET A 1 78 ? -9.805 5.779 11.592 1.00 94.44 78 MET A O 1
ATOM 595 N N . ARG A 1 79 ? -9.080 3.684 11.280 1.00 91.12 79 ARG A N 1
ATOM 596 C CA . ARG A 1 79 ? -9.771 3.141 12.466 1.00 91.12 79 ARG A CA 1
ATOM 597 C C . ARG A 1 79 ? -9.168 3.663 13.770 1.00 91.12 79 ARG A C 1
ATOM 599 O O . ARG A 1 79 ? -9.908 3.880 14.733 1.00 91.12 79 ARG A O 1
ATOM 606 N N . GLY A 1 80 ? -7.848 3.820 13.790 1.00 91.69 80 GLY A N 1
ATOM 607 C CA . GLY A 1 80 ? -7.064 4.294 14.921 1.00 91.69 80 GLY A CA 1
ATOM 608 C C . GLY A 1 80 ? -7.318 5.758 15.269 1.00 91.69 80 GLY A C 1
ATOM 609 O O . GLY A 1 80 ? -7.173 6.111 16.433 1.00 91.69 80 GLY A O 1
ATOM 610 N N . LEU A 1 81 ? -7.817 6.588 14.342 1.00 92.31 81 LEU A N 1
ATOM 611 C CA . LEU A 1 81 ? -8.122 8.009 14.594 1.00 92.31 81 LEU A CA 1
ATOM 612 C C . LEU A 1 81 ? -9.029 8.251 15.815 1.00 92.31 81 LEU A C 1
ATOM 614 O O . LEU A 1 81 ? -8.986 9.326 16.409 1.00 92.31 81 LEU A O 1
ATOM 618 N N . LYS A 1 82 ? -9.851 7.262 16.191 1.00 87.69 82 LYS A N 1
ATOM 619 C CA . LYS A 1 82 ? -10.747 7.328 17.358 1.00 87.69 82 LYS A CA 1
ATOM 620 C C . LYS A 1 82 ? -10.116 6.851 18.668 1.00 87.69 82 LYS A C 1
ATOM 622 O O . LYS A 1 82 ? -10.690 7.105 19.719 1.00 87.69 82 LYS A O 1
ATOM 627 N N . THR A 1 83 ? -9.022 6.096 18.614 1.00 88.25 83 THR A N 1
ATOM 628 C CA . THR A 1 83 ? -8.399 5.460 19.790 1.00 88.25 83 THR A CA 1
ATOM 629 C C . THR A 1 83 ? -7.005 5.996 20.080 1.00 88.25 83 THR A C 1
ATOM 631 O O . THR A 1 83 ? -6.678 6.198 21.238 1.00 88.25 83 THR A O 1
ATOM 634 N N . ASP A 1 84 ? -6.212 6.250 19.043 1.00 91.62 84 ASP A N 1
ATOM 635 C CA . ASP A 1 84 ? -4.896 6.876 19.116 1.00 91.62 84 ASP A CA 1
ATOM 636 C C . ASP A 1 84 ? -4.738 7.820 17.917 1.00 91.62 84 ASP A C 1
ATOM 638 O O . ASP A 1 84 ? -4.250 7.463 16.836 1.00 91.62 84 ASP A O 1
ATOM 642 N N . ARG A 1 85 ? -5.276 9.031 18.094 1.00 93.38 85 ARG A N 1
ATOM 643 C CA . ARG A 1 85 ? -5.412 10.025 17.028 1.00 93.38 85 ARG A CA 1
ATOM 644 C C . ARG A 1 85 ? -4.060 10.455 16.476 1.00 93.38 85 ARG A C 1
ATOM 646 O O . ARG A 1 85 ? -3.910 10.527 15.260 1.00 93.38 85 ARG A O 1
ATOM 653 N N . TRP A 1 86 ? -3.101 10.746 17.351 1.00 96.31 86 TRP A N 1
ATOM 654 C CA . TRP A 1 86 ? -1.808 11.286 16.941 1.00 96.31 86 TRP A CA 1
ATOM 655 C C . TRP A 1 86 ? -0.968 10.239 16.227 1.00 96.31 86 TRP A C 1
ATOM 657 O O . TRP A 1 86 ? -0.483 10.525 15.137 1.00 96.31 86 TRP A O 1
ATOM 667 N N . PHE A 1 87 ? -0.884 9.014 16.755 1.00 95.12 87 PHE A N 1
ATOM 668 C CA . PHE A 1 87 ? -0.201 7.926 16.057 1.00 95.12 87 PHE A CA 1
ATOM 669 C C . PHE A 1 87 ? -0.795 7.686 14.663 1.00 95.12 87 PHE A C 1
ATOM 671 O O . PHE A 1 87 ? -0.073 7.585 13.673 1.00 95.12 87 PHE A O 1
ATOM 678 N N . SER A 1 88 ? -2.126 7.673 14.569 1.00 95.44 88 SER A N 1
ATOM 679 C CA . SER A 1 88 ? -2.836 7.441 13.310 1.00 95.44 88 SER A CA 1
ATOM 680 C C . SER A 1 88 ? -2.609 8.547 12.279 1.00 95.44 88 SER A C 1
ATOM 682 O O . SER A 1 88 ? -2.379 8.250 11.109 1.00 95.44 88 SER A O 1
ATOM 684 N N . ILE A 1 89 ? -2.650 9.816 12.701 1.00 97.31 89 ILE A N 1
ATOM 685 C CA . ILE A 1 89 ? -2.347 10.962 11.831 1.00 97.31 89 ILE A CA 1
ATOM 686 C C . ILE A 1 89 ? -0.899 10.883 11.348 1.00 97.31 89 ILE A C 1
ATOM 688 O O . ILE A 1 89 ? -0.656 11.022 10.152 1.00 97.31 89 ILE A O 1
ATOM 692 N N . THR A 1 90 ? 0.045 10.611 12.251 1.00 97.50 90 THR A N 1
ATOM 693 C CA . THR A 1 90 ? 1.466 10.488 11.911 1.00 97.50 90 THR A CA 1
ATOM 694 C C . THR A 1 90 ? 1.701 9.368 10.906 1.00 97.50 90 THR A C 1
ATOM 696 O O . THR A 1 90 ? 2.397 9.581 9.918 1.00 97.50 90 THR A O 1
ATOM 699 N N . LEU A 1 91 ? 1.081 8.199 11.093 1.00 96.50 91 LEU A N 1
ATOM 700 C CA . LEU A 1 91 ? 1.202 7.084 10.154 1.00 96.50 91 LEU A CA 1
ATOM 701 C C . LEU A 1 91 ? 0.619 7.427 8.774 1.00 96.50 91 LEU A C 1
ATOM 703 O O . LEU A 1 91 ? 1.259 7.160 7.760 1.00 96.50 91 LEU A O 1
ATOM 707 N N . LEU A 1 92 ? -0.563 8.051 8.716 1.00 97.56 92 LEU A N 1
ATOM 708 C CA . LEU A 1 92 ? -1.165 8.492 7.450 1.00 97.56 92 LEU A CA 1
ATOM 709 C C . LEU A 1 92 ? -0.300 9.536 6.736 1.00 97.56 92 LEU A C 1
ATOM 711 O O . LEU A 1 92 ? -0.119 9.451 5.520 1.00 97.56 92 LEU A O 1
ATOM 715 N N . ALA A 1 93 ? 0.252 10.496 7.479 1.00 98.06 93 ALA A N 1
ATOM 716 C CA . ALA A 1 93 ? 1.144 11.513 6.940 1.00 98.06 93 ALA A CA 1
ATOM 717 C C . ALA A 1 93 ? 2.446 10.891 6.417 1.00 98.06 93 ALA A C 1
ATOM 719 O O . ALA A 1 93 ? 2.824 11.149 5.278 1.00 98.06 93 ALA A O 1
ATOM 720 N N . ALA A 1 94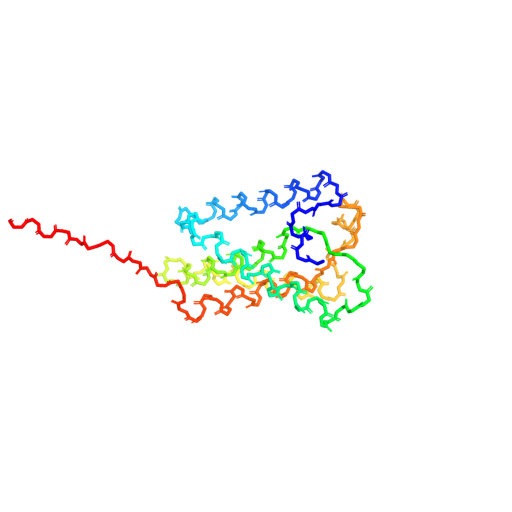 ? 3.083 10.013 7.196 1.00 97.12 94 ALA A N 1
ATOM 721 C CA . ALA A 1 94 ? 4.309 9.321 6.804 1.00 97.12 94 ALA A CA 1
ATOM 722 C C . ALA A 1 94 ? 4.113 8.464 5.544 1.00 97.12 94 ALA A C 1
ATOM 724 O O . ALA A 1 94 ? 4.922 8.537 4.622 1.00 97.12 94 ALA A O 1
ATOM 725 N N . LEU A 1 95 ? 3.011 7.707 5.458 1.00 97.06 95 LEU A N 1
ATOM 726 C CA . LEU A 1 95 ? 2.668 6.942 4.255 1.00 97.06 95 LEU A CA 1
ATOM 727 C C . LEU A 1 95 ? 2.427 7.857 3.051 1.00 97.06 95 LEU A C 1
ATOM 729 O O . LEU A 1 95 ? 2.898 7.558 1.960 1.00 97.06 95 LEU A O 1
ATOM 733 N N . SER A 1 96 ? 1.739 8.984 3.242 1.00 97.81 96 SER A N 1
ATOM 734 C CA . SER A 1 96 ? 1.489 9.944 2.161 1.00 97.81 96 SER A CA 1
ATOM 735 C C . SER A 1 96 ? 2.792 10.558 1.640 1.00 97.81 96 SER A C 1
ATOM 737 O O . SER A 1 96 ? 3.011 10.590 0.432 1.00 97.81 96 SER A O 1
ATOM 739 N N . VAL A 1 97 ? 3.687 10.985 2.538 1.00 96.50 97 VAL A N 1
ATOM 740 C CA . VAL A 1 97 ? 5.015 11.508 2.178 1.00 96.50 97 VAL A CA 1
ATOM 741 C C . VAL A 1 97 ? 5.826 10.448 1.438 1.00 96.50 97 VAL A C 1
ATOM 743 O O . VAL A 1 97 ? 6.339 10.731 0.358 1.00 96.50 97 VAL A O 1
ATOM 746 N N . LYS A 1 98 ? 5.881 9.216 1.958 1.00 94.56 98 LYS A N 1
ATOM 747 C CA . LYS A 1 98 ? 6.541 8.084 1.292 1.00 94.56 98 LYS A CA 1
ATOM 748 C C . LYS A 1 98 ? 6.026 7.886 -0.134 1.00 94.56 98 LYS A C 1
ATOM 750 O O . LYS A 1 98 ? 6.824 7.779 -1.053 1.00 94.56 98 LYS A O 1
ATOM 755 N N . LEU A 1 99 ? 4.709 7.882 -0.340 1.00 95.56 99 LEU A N 1
ATOM 756 C CA . LEU A 1 99 ? 4.112 7.695 -1.667 1.00 95.56 99 LEU A CA 1
ATOM 757 C C . LEU A 1 99 ? 4.444 8.841 -2.632 1.00 95.56 99 LEU A C 1
ATOM 759 O O . LEU A 1 99 ? 4.640 8.593 -3.819 1.00 95.56 99 LEU A O 1
ATOM 763 N N . VAL A 1 100 ? 4.540 10.081 -2.141 1.00 95.31 100 VAL A N 1
ATOM 764 C CA . VAL A 1 100 ? 4.997 11.223 -2.950 1.00 95.31 100 VAL A CA 1
ATOM 765 C C . VAL A 1 100 ? 6.463 11.048 -3.345 1.00 95.31 100 VAL A C 1
ATOM 767 O O . VAL A 1 100 ? 6.785 11.193 -4.523 1.00 95.31 100 VAL A O 1
ATOM 770 N N . LEU A 1 101 ? 7.336 10.691 -2.395 1.00 94.19 101 LEU A N 1
ATOM 771 C CA . LEU A 1 101 ? 8.760 10.433 -2.648 1.00 94.19 101 LEU A CA 1
ATOM 772 C C . LEU A 1 101 ? 8.963 9.285 -3.638 1.00 94.19 101 LEU A C 1
ATOM 774 O O . LEU A 1 101 ? 9.762 9.397 -4.572 1.00 94.19 101 LEU A O 1
ATOM 778 N N . GLU A 1 102 ? 8.196 8.206 -3.478 1.00 92.44 102 GLU A N 1
ATOM 779 C CA . GLU A 1 102 ? 8.141 7.128 -4.450 1.00 92.44 102 GLU A CA 1
ATOM 780 C C . GLU A 1 102 ? 7.688 7.670 -5.798 1.00 92.44 102 GLU A C 1
ATOM 782 O O . GLU A 1 102 ? 8.397 7.434 -6.761 1.00 92.44 102 GLU A O 1
ATOM 787 N N . GLY A 1 103 ? 6.592 8.427 -5.893 1.00 90.62 103 GLY A N 1
ATOM 788 C CA . GLY A 1 103 ? 6.058 8.982 -7.142 1.00 90.62 103 GLY A CA 1
ATOM 789 C C . GLY A 1 103 ? 7.056 9.835 -7.931 1.00 90.62 103 GLY A C 1
ATOM 790 O O . GLY A 1 103 ? 7.148 9.682 -9.148 1.00 90.62 103 GLY A O 1
ATOM 791 N N . VAL A 1 104 ? 7.873 10.644 -7.247 1.00 92.62 104 VAL A N 1
ATOM 792 C CA . VAL A 1 104 ? 8.929 11.466 -7.877 1.00 92.62 104 VAL A CA 1
ATOM 793 C C . VAL A 1 104 ? 10.255 10.723 -8.099 1.00 92.62 104 VAL A C 1
ATOM 795 O O . VAL A 1 104 ? 11.163 11.267 -8.718 1.00 92.62 104 VAL A O 1
ATOM 798 N N . GLY A 1 105 ? 10.375 9.475 -7.631 1.00 85.62 105 GLY A N 1
ATOM 799 C CA . GLY A 1 105 ? 11.516 8.592 -7.905 1.00 85.62 105 GLY A CA 1
ATOM 800 C C . GLY A 1 105 ? 12.668 8.642 -6.895 1.00 85.62 105 GLY A C 1
ATOM 801 O O . GLY A 1 105 ? 13.695 8.018 -7.146 1.00 85.62 105 GLY A O 1
ATOM 802 N N . LEU A 1 106 ? 12.510 9.325 -5.758 1.00 81.25 106 LEU A N 1
ATOM 803 C CA . LEU A 1 106 ? 13.591 9.556 -4.786 1.00 81.25 106 LEU A CA 1
ATOM 804 C C . LEU A 1 106 ? 13.864 8.376 -3.829 1.00 81.25 106 LEU A C 1
ATOM 806 O O . LEU A 1 106 ? 14.919 8.349 -3.210 1.00 81.25 106 LEU A O 1
ATOM 810 N N . ASP A 1 107 ? 12.958 7.397 -3.726 1.00 72.00 107 ASP A N 1
ATOM 811 C CA . ASP A 1 107 ? 12.996 6.325 -2.701 1.00 72.00 107 ASP A CA 1
ATOM 8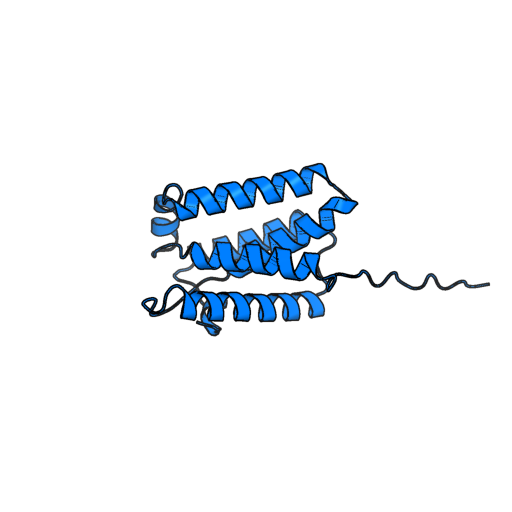12 C C . ASP A 1 107 ? 13.116 4.896 -3.290 1.00 72.00 107 ASP A C 1
ATOM 814 O O . ASP A 1 107 ? 12.791 3.893 -2.657 1.00 72.00 107 ASP A O 1
ATOM 818 N N . ARG A 1 108 ? 13.509 4.759 -4.567 1.00 72.50 108 ARG A N 1
ATOM 819 C CA . ARG A 1 108 ? 13.377 3.470 -5.283 1.00 72.50 108 ARG A CA 1
ATOM 820 C C . ARG A 1 108 ? 14.673 2.675 -5.448 1.00 72.50 108 ARG A C 1
ATOM 822 O O . ARG A 1 108 ? 14.577 1.466 -5.656 1.00 72.50 108 ARG A O 1
ATOM 829 N N . SER A 1 109 ? 15.853 3.296 -5.411 1.00 78.62 109 SER A N 1
ATOM 830 C CA . SER A 1 109 ? 17.107 2.675 -5.882 1.00 78.62 109 SER A CA 1
ATOM 831 C C . SER A 1 109 ? 17.531 1.454 -5.058 1.00 78.62 109 SER A C 1
ATOM 833 O O . SER A 1 109 ? 17.747 0.382 -5.624 1.00 78.62 109 SER A O 1
ATOM 835 N N . GLU A 1 110 ? 17.582 1.579 -3.733 1.00 86.19 110 GLU A N 1
ATOM 836 C CA . GLU A 1 110 ? 18.000 0.491 -2.840 1.00 86.19 110 GLU A CA 1
ATOM 837 C C . GLU A 1 110 ? 16.990 -0.660 -2.832 1.00 86.19 110 GLU A C 1
ATOM 839 O O . GLU A 1 110 ? 17.355 -1.822 -3.024 1.00 86.19 110 GLU A O 1
ATOM 844 N N . THR A 1 111 ? 15.699 -0.342 -2.699 1.00 87.88 111 THR A N 1
ATOM 845 C CA . THR A 1 111 ? 14.630 -1.348 -2.720 1.00 87.88 111 THR A CA 1
ATOM 846 C C . THR A 1 111 ? 14.607 -2.101 -4.049 1.00 87.88 111 THR A C 1
ATOM 848 O O . THR A 1 111 ? 14.498 -3.324 -4.047 1.00 87.88 111 THR A O 1
ATOM 851 N N . THR A 1 112 ? 14.774 -1.402 -5.179 1.00 91.50 112 THR A N 1
ATOM 852 C CA . THR A 1 112 ? 14.832 -2.010 -6.521 1.00 91.50 112 THR A CA 1
ATOM 853 C C . THR A 1 112 ? 15.978 -3.014 -6.632 1.00 91.50 112 THR A C 1
ATOM 855 O O . THR A 1 112 ? 15.776 -4.117 -7.145 1.00 91.50 112 THR A O 1
ATOM 858 N N . ALA A 1 113 ? 17.161 -2.665 -6.115 1.00 92.88 113 ALA A N 1
ATOM 859 C CA . ALA A 1 113 ? 18.308 -3.570 -6.082 1.00 92.88 113 ALA A CA 1
ATOM 860 C C . ALA A 1 113 ? 18.029 -4.803 -5.209 1.00 92.88 113 ALA A C 1
ATOM 862 O O . ALA A 1 113 ? 18.298 -5.932 -5.618 1.00 92.88 113 ALA A O 1
ATOM 863 N N . LEU A 1 114 ? 17.422 -4.604 -4.036 1.00 93.31 114 LEU A N 1
ATOM 864 C CA . LEU A 1 114 ? 17.136 -5.674 -3.085 1.00 93.31 114 LEU A CA 1
ATOM 865 C C . LEU A 1 114 ? 16.077 -6.669 -3.596 1.00 93.31 114 LEU A C 1
ATOM 867 O O . LEU A 1 114 ? 16.220 -7.882 -3.403 1.00 93.31 114 LEU A O 1
ATOM 871 N N . ILE A 1 115 ? 15.021 -6.178 -4.256 1.00 94.31 115 ILE A N 1
ATOM 872 C CA . ILE A 1 115 ? 13.916 -7.007 -4.771 1.00 94.31 115 ILE A CA 1
ATOM 873 C C . ILE A 1 115 ? 14.144 -7.517 -6.199 1.00 94.31 115 ILE A C 1
ATOM 875 O O . ILE A 1 115 ? 13.370 -8.349 -6.669 1.00 94.31 115 ILE A O 1
ATOM 879 N N . GLY A 1 116 ? 15.193 -7.050 -6.883 1.00 92.88 116 GLY A N 1
ATOM 880 C CA . GLY A 1 116 ? 15.551 -7.496 -8.232 1.00 92.88 116 GLY A CA 1
ATOM 881 C C . GLY A 1 116 ? 14.595 -7.012 -9.326 1.00 92.88 116 GLY A C 1
ATOM 882 O O . GLY A 1 116 ? 14.403 -7.704 -10.324 1.00 92.88 116 GLY A O 1
ATOM 883 N N . GLY A 1 117 ? 13.954 -5.858 -9.139 1.00 91.88 117 GLY A N 1
ATOM 884 C CA . GLY A 1 117 ? 13.020 -5.292 -10.110 1.00 91.88 117 GLY A CA 1
ATOM 885 C C . GLY A 1 117 ? 12.415 -3.965 -9.652 1.00 91.88 117 GLY A C 1
ATOM 886 O O . GLY A 1 117 ? 12.526 -3.614 -8.478 1.00 91.88 117 GLY A O 1
ATOM 887 N N . PRO A 1 118 ? 11.792 -3.203 -10.567 1.00 91.94 118 PRO A N 1
ATOM 888 C CA . PRO A 1 118 ? 11.282 -1.876 -10.253 1.00 91.94 118 PRO A CA 1
ATOM 889 C C . PRO A 1 118 ? 10.125 -1.940 -9.253 1.00 91.94 118 PRO A C 1
ATOM 891 O O . PRO A 1 118 ? 9.225 -2.776 -9.360 1.00 91.94 118 PRO A O 1
ATOM 894 N N . VAL A 1 119 ? 10.112 -0.990 -8.320 1.00 92.50 119 VAL A N 1
ATOM 895 C CA . VAL A 1 119 ? 8.959 -0.752 -7.448 1.00 92.50 119 VAL A CA 1
ATOM 896 C C . VAL A 1 119 ? 7.836 -0.100 -8.258 1.00 92.50 119 VAL A C 1
ATOM 898 O O . VAL A 1 119 ? 7.995 1.005 -8.780 1.00 92.50 119 VAL A O 1
ATOM 901 N N . I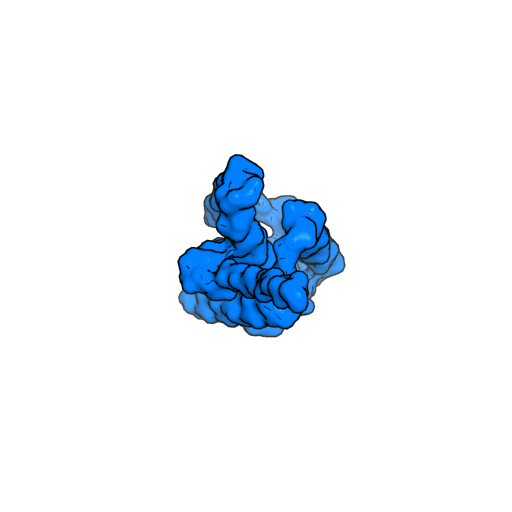LE A 1 120 ? 6.687 -0.773 -8.341 1.00 95.31 120 ILE A N 1
ATOM 902 C CA . ILE A 1 120 ? 5.475 -0.250 -8.988 1.00 95.31 120 ILE A CA 1
ATOM 903 C C . ILE A 1 120 ? 4.719 0.623 -7.978 1.00 95.31 120 ILE A C 1
ATOM 905 O O . ILE A 1 120 ? 3.798 0.162 -7.303 1.00 95.31 120 ILE A O 1
ATOM 909 N N . TRP A 1 121 ? 5.154 1.875 -7.828 1.00 95.25 121 TRP A N 1
ATOM 910 C CA . TRP A 1 121 ? 4.611 2.819 -6.842 1.00 95.25 121 TRP A CA 1
ATOM 911 C C . TRP A 1 121 ? 3.114 3.101 -7.052 1.00 95.25 121 TRP A C 1
ATOM 913 O O . TRP A 1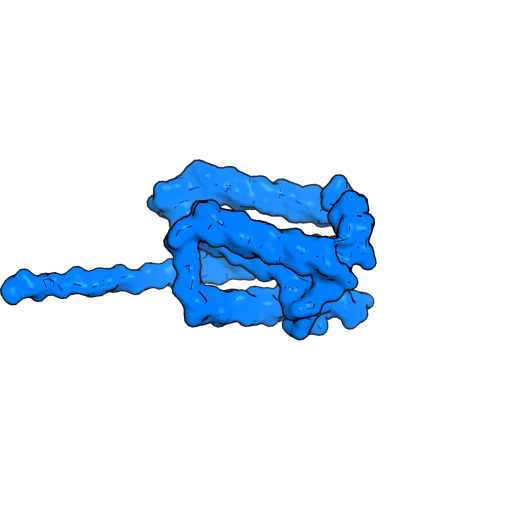 121 ? 2.382 3.308 -6.085 1.00 95.25 121 TRP A O 1
ATOM 923 N N . GLU A 1 122 ? 2.623 3.025 -8.295 1.00 97.12 122 GLU A N 1
ATOM 924 C CA . GLU A 1 122 ? 1.202 3.171 -8.615 1.00 97.12 122 GLU A CA 1
ATOM 925 C C . GLU A 1 122 ? 0.370 2.119 -7.872 1.00 97.12 122 GLU A C 1
ATOM 927 O O . GLU A 1 122 ? -0.725 2.414 -7.398 1.00 97.12 122 GLU A O 1
ATOM 932 N N . ALA A 1 123 ? 0.906 0.907 -7.686 1.00 97.69 123 ALA A N 1
ATOM 933 C CA . ALA A 1 123 ? 0.244 -0.141 -6.917 1.00 97.69 123 ALA A CA 1
ATOM 934 C C . ALA A 1 123 ? 0.133 0.223 -5.427 1.00 97.69 123 ALA A C 1
ATOM 936 O O . ALA A 1 123 ? -0.883 -0.073 -4.794 1.00 97.69 123 ALA A O 1
ATOM 937 N N . HIS A 1 124 ? 1.153 0.881 -4.864 1.00 97.88 124 HIS A N 1
ATOM 938 C CA . HIS A 1 124 ? 1.127 1.369 -3.483 1.00 97.88 124 HIS A CA 1
ATOM 939 C C . HIS A 1 124 ? 0.113 2.503 -3.314 1.00 97.88 124 HIS A C 1
ATOM 941 O O . HIS A 1 124 ? -0.687 2.471 -2.379 1.00 97.88 124 HIS A O 1
ATOM 947 N N . ALA A 1 125 ? 0.099 3.461 -4.245 1.00 98.12 125 ALA A N 1
ATOM 948 C CA . ALA A 1 125 ? -0.837 4.580 -4.240 1.00 98.12 125 ALA A CA 1
ATOM 949 C C . ALA A 1 125 ? -2.293 4.107 -4.392 1.00 98.12 125 ALA A C 1
ATOM 951 O O . ALA A 1 125 ? -3.154 4.496 -3.601 1.00 98.12 125 ALA A O 1
ATOM 952 N N . LEU A 1 126 ? -2.561 3.206 -5.345 1.00 98.44 126 LEU A N 1
ATOM 953 C CA . LEU A 1 126 ? -3.877 2.586 -5.538 1.00 98.44 126 LEU A CA 1
ATOM 954 C C . LEU A 1 126 ? -4.318 1.807 -4.297 1.00 98.44 126 LEU A C 1
ATOM 956 O O . LEU A 1 126 ? -5.477 1.902 -3.889 1.00 98.44 126 LEU A O 1
ATOM 960 N N . GLY A 1 127 ? -3.403 1.061 -3.675 1.00 98.38 127 GLY A N 1
ATOM 961 C CA . GLY A 1 127 ? -3.665 0.339 -2.436 1.00 98.38 127 GLY A CA 1
ATOM 962 C C . GLY A 1 127 ? -4.034 1.275 -1.288 1.00 98.38 127 GLY A C 1
ATOM 963 O O . GLY A 1 127 ? -5.086 1.104 -0.672 1.00 98.38 127 GLY A O 1
ATOM 964 N N . PHE A 1 128 ? -3.214 2.298 -1.039 1.00 98.56 128 PHE A N 1
ATOM 965 C CA . PHE A 1 128 ? -3.450 3.317 -0.014 1.00 98.56 128 PHE A CA 1
ATOM 966 C C . PHE A 1 128 ? -4.792 4.034 -0.212 1.00 98.56 128 PHE A C 1
ATOM 968 O O . PHE A 1 128 ? -5.608 4.076 0.710 1.00 98.56 128 PHE A O 1
ATOM 975 N N . ALA A 1 129 ? -5.066 4.515 -1.429 1.00 98.19 129 ALA A N 1
ATOM 976 C CA . ALA A 1 129 ? -6.322 5.178 -1.772 1.00 98.19 129 ALA A CA 1
ATOM 977 C C . ALA A 1 129 ? -7.534 4.252 -1.583 1.00 98.19 129 ALA A C 1
ATOM 979 O O . ALA A 1 129 ? -8.518 4.642 -0.956 1.00 98.19 129 ALA A O 1
ATOM 980 N N . SER A 1 130 ? -7.445 3.000 -2.045 1.00 97.50 130 SER A N 1
ATOM 981 C CA . SER A 1 130 ? -8.500 1.997 -1.841 1.00 97.50 130 SER A CA 1
ATOM 982 C C . SER A 1 130 ? -8.763 1.760 -0.354 1.00 97.50 130 SER A C 1
ATOM 984 O O . SER A 1 130 ? -9.915 1.693 0.069 1.00 97.50 130 SER A O 1
ATOM 986 N N . GLY A 1 131 ? -7.707 1.691 0.460 1.00 96.81 131 GLY A N 1
ATOM 987 C CA . GLY A 1 131 ? -7.819 1.548 1.907 1.00 96.81 131 GLY A CA 1
ATOM 988 C C . GLY A 1 131 ? -8.542 2.723 2.573 1.00 96.81 131 GLY A C 1
ATOM 989 O O . GLY A 1 131 ? -9.449 2.509 3.381 1.00 96.81 131 GLY A O 1
ATOM 990 N N . LEU A 1 132 ? -8.200 3.960 2.197 1.00 96.62 132 LEU A N 1
ATOM 991 C CA . LEU A 1 132 ? -8.896 5.160 2.675 1.00 96.62 132 LEU A CA 1
ATOM 992 C C . LEU A 1 132 ? -10.382 5.146 2.301 1.00 96.62 132 LEU A C 1
ATOM 994 O O . LEU A 1 132 ? -11.227 5.414 3.156 1.00 96.62 132 LEU A O 1
ATOM 998 N N . LEU A 1 133 ? -10.708 4.781 1.058 1.00 95.81 133 LEU A N 1
ATOM 999 C CA . LEU A 1 133 ? -12.089 4.695 0.578 1.00 95.81 133 LEU A CA 1
ATOM 1000 C C . LEU A 1 133 ? -12.889 3.619 1.324 1.00 95.81 133 LEU A C 1
ATOM 1002 O O . LEU A 1 133 ? -13.985 3.895 1.808 1.00 95.81 133 LEU A O 1
ATOM 1006 N N . ILE A 1 134 ? -12.330 2.416 1.486 1.00 93.19 134 ILE A N 1
ATOM 1007 C CA . ILE A 1 134 ? -12.972 1.310 2.217 1.00 93.19 134 ILE A CA 1
ATOM 1008 C C . ILE A 1 134 ? -13.227 1.699 3.679 1.00 93.19 134 ILE A C 1
ATOM 1010 O O . ILE A 1 134 ? -14.304 1.429 4.220 1.00 93.19 134 ILE A O 1
ATOM 1014 N N . ALA A 1 135 ? -12.253 2.344 4.328 1.00 91.50 135 ALA A N 1
ATOM 1015 C CA . ALA A 1 135 ? -12.400 2.807 5.703 1.00 91.50 135 ALA A CA 1
ATOM 1016 C C . ALA A 1 135 ? -13.435 3.937 5.828 1.00 91.50 135 ALA A C 1
ATOM 1018 O O . ALA A 1 135 ? -14.264 3.905 6.742 1.00 91.50 135 ALA A O 1
ATOM 1019 N N . GLY A 1 136 ? -13.411 4.905 4.906 1.00 89.31 136 GLY A N 1
ATOM 1020 C CA . GLY A 1 136 ? -14.319 6.054 4.872 1.00 89.31 136 GLY A CA 1
ATOM 1021 C C . GLY A 1 136 ? -15.772 5.679 4.575 1.00 89.31 136 GLY A C 1
ATOM 1022 O O . GLY A 1 136 ? -16.680 6.218 5.202 1.00 89.31 136 GLY A O 1
ATOM 1023 N N . ALA A 1 137 ? -16.004 4.689 3.709 1.00 86.44 137 ALA A N 1
ATOM 1024 C CA . ALA A 1 137 ? -17.339 4.206 3.344 1.00 86.44 137 ALA A CA 1
ATOM 1025 C C . ALA A 1 137 ? -18.061 3.429 4.468 1.00 86.44 137 ALA A C 1
ATOM 1027 O O . ALA A 1 137 ? -19.182 2.959 4.290 1.00 86.44 137 ALA A O 1
ATOM 1028 N N . GLY A 1 138 ? -17.453 3.279 5.650 1.00 71.00 138 GLY A N 1
ATOM 1029 C CA . GLY A 1 138 ? -18.128 2.706 6.816 1.00 71.00 138 GLY A CA 1
ATOM 1030 C C . GLY A 1 138 ? -18.277 1.180 6.793 1.00 71.00 138 GLY A C 1
ATOM 1031 O O . GLY A 1 138 ? -18.887 0.625 7.710 1.00 71.00 138 GLY A O 1
ATOM 1032 N N . PHE A 1 139 ? -17.646 0.477 5.841 1.00 60.75 139 PHE A N 1
ATOM 1033 C CA . PHE A 1 139 ? -17.561 -0.996 5.817 1.00 60.75 139 PHE A CA 1
ATOM 1034 C C . PHE A 1 139 ? -16.877 -1.578 7.065 1.00 60.75 139 PHE A C 1
ATOM 1036 O O . PHE A 1 139 ? -16.973 -2.768 7.365 1.00 60.75 139 PHE A O 1
ATOM 1043 N N . ILE A 1 140 ? -16.237 -0.720 7.861 1.00 62.16 140 ILE A N 1
ATOM 1044 C CA . ILE A 1 140 ? -15.610 -1.062 9.132 1.00 62.16 140 ILE A CA 1
ATOM 1045 C C . ILE A 1 140 ? -16.441 -0.562 10.323 1.00 62.16 140 ILE A C 1
ATOM 1047 O O . ILE A 1 140 ? -15.924 0.003 11.287 1.00 62.16 140 ILE A O 1
ATOM 1051 N N . ARG A 1 141 ? -17.755 -0.797 10.305 1.00 56.59 141 ARG A N 1
ATOM 1052 C CA . ARG A 1 141 ? -18.547 -0.733 11.541 1.00 56.59 141 ARG A CA 1
ATOM 1053 C C . ARG A 1 141 ? -18.141 -1.882 12.471 1.00 56.59 141 ARG A C 1
ATOM 1055 O O . ARG A 1 141 ? -17.989 -3.034 12.041 1.00 56.59 141 ARG A O 1
ATOM 1062 N N . ARG A 1 142 ? -17.919 -1.551 13.749 1.00 53.75 142 ARG A N 1
ATOM 1063 C CA . ARG A 1 142 ? -17.739 -2.529 14.830 1.00 53.75 142 ARG A CA 1
ATOM 1064 C C . ARG A 1 142 ? -19.070 -3.264 15.000 1.00 53.75 142 ARG A C 1
ATOM 1066 O O . ARG A 1 142 ? -20.095 -2.605 15.140 1.00 53.75 142 ARG A O 1
ATOM 1073 N N . ARG A 1 143 ? -19.064 -4.599 15.037 1.00 45.78 143 ARG A N 1
ATOM 1074 C CA . ARG A 1 143 ? -20.082 -5.289 15.834 1.00 45.78 143 ARG A CA 1
ATOM 1075 C C . ARG A 1 143 ? -19.686 -5.027 17.281 1.00 45.78 143 ARG A C 1
ATOM 1077 O O . ARG A 1 143 ? -18.681 -5.559 17.739 1.00 45.78 143 ARG A O 1
ATOM 1084 N N . THR A 1 144 ? -20.393 -4.136 17.963 1.00 38.59 144 THR A N 1
ATOM 1085 C CA . THR A 1 144 ? -20.408 -4.142 19.425 1.00 38.59 144 THR A CA 1
ATOM 1086 C C . THR A 1 144 ? -20.943 -5.519 19.822 1.00 38.59 144 THR A C 1
ATOM 1088 O O . THR A 1 144 ? -22.027 -5.877 19.351 1.00 38.59 144 THR A O 1
ATOM 1091 N N . PRO A 1 145 ? -20.212 -6.339 20.596 1.00 40.66 145 PRO A N 1
ATOM 1092 C CA . PRO A 1 145 ? -20.820 -7.511 21.206 1.00 40.66 145 PRO A CA 1
ATOM 1093 C C . PRO A 1 145 ? -22.029 -7.019 22.001 1.00 40.66 145 PRO A C 1
ATOM 1095 O O . PRO A 1 145 ? -21.905 -6.063 22.769 1.00 40.66 145 PRO A O 1
ATOM 1098 N N . LYS A 1 146 ? -23.205 -7.609 21.763 1.00 40.91 146 LYS A N 1
ATOM 1099 C CA . LYS A 1 146 ? -24.373 -7.393 22.617 1.00 40.91 146 LYS A CA 1
ATOM 1100 C C . LYS A 1 146 ? -23.922 -7.775 24.026 1.00 40.91 146 LYS A C 1
ATOM 1102 O O . LYS A 1 146 ? -23.566 -8.927 24.250 1.00 40.91 146 LYS A O 1
ATOM 1107 N N . GLN A 1 147 ? -23.866 -6.805 24.930 1.00 41.72 147 GLN A N 1
ATOM 1108 C CA . GLN A 1 147 ? -23.709 -7.081 26.348 1.00 41.72 147 GLN A CA 1
ATOM 1109 C C . GLN A 1 147 ? -24.958 -7.878 26.727 1.00 41.72 147 GLN A C 1
ATOM 1111 O O . GLN A 1 147 ? -26.067 -7.353 26.652 1.00 41.72 147 GLN A O 1
ATOM 1116 N N . SER A 1 148 ? -24.806 -9.179 26.970 1.00 47.16 148 SER A N 1
ATOM 1117 C CA . SER A 1 148 ? -25.885 -9.988 27.519 1.00 47.16 148 SER A CA 1
ATOM 1118 C C . SER A 1 148 ? -26.170 -9.435 28.908 1.00 47.16 148 SER A C 1
ATOM 1120 O O . SER A 1 148 ? -25.389 -9.655 29.833 1.00 47.16 148 SER A O 1
ATOM 1122 N N . SER A 1 149 ? -27.242 -8.659 29.034 1.00 47.19 149 SER A N 1
ATOM 1123 C CA . SER A 1 149 ? -27.887 -8.410 30.314 1.00 47.19 149 SER A CA 1
ATOM 1124 C C . SER A 1 149 ? -28.401 -9.757 30.811 1.00 47.19 149 SER A C 1
ATOM 1126 O O . SER A 1 149 ? -29.439 -10.236 30.358 1.00 47.19 149 SER A O 1
ATOM 1128 N N . LEU A 1 150 ? -27.605 -10.407 31.654 1.00 50.16 150 LEU A N 1
ATOM 1129 C CA . LEU A 1 150 ? -28.122 -11.387 32.593 1.00 50.16 150 LEU A CA 1
ATOM 1130 C C . LEU A 1 150 ? -28.649 -10.560 33.768 1.00 50.16 150 LEU A C 1
ATOM 1132 O O . LEU A 1 150 ? -27.879 -10.159 34.641 1.00 50.16 150 LEU A O 1
ATOM 1136 N N . GLU A 1 151 ? -29.923 -10.188 33.660 1.00 48.69 151 GLU A N 1
ATOM 1137 C CA . GLU A 1 151 ? -30.811 -10.138 34.825 1.00 48.69 151 GLU A CA 1
ATOM 1138 C C . GLU A 1 151 ? -31.156 -11.576 35.229 1.00 48.69 151 GLU A C 1
ATOM 1140 O O . GLU A 1 151 ? -31.261 -12.428 34.311 1.00 48.69 151 GLU A O 1
#

Secondary structure (DSSP, 8-state):
-GGGGG--SSHHHHHHHHHHHHHHHHH-SS---HHHHHHHHHHHHHHHHHHHHHH-TT------SHHHHHHHHHHHHHHHTTT-HHHHHHHHHHHHHHHHHHHHTTT-HHHHHHHTS---HHHHHHHHHHHHHHHHTTTT-----------

Sequence (151 aa):
MFTGHLVHLNVNHLLLNLAGVLILALLFPRFLPADRLLWITLLMAAAISLGLLSLRPDLASYRGFSGCIHGLAAILAMRGLKTDRWFSITLLAALSVKLVLEGVGLDRSETTALIGGPVIWEAHALGFASGLLIAGAGFIRRRTPKQSSLE

Foldseek 3Di:
DLCQLVAALDPLLVVVQVVLVVVLCVVQVPADDPVVLVVLLNVLSVQLVVQCCVPPVVDPGHHHNLLLSLLSLLLRLLVCCVPPVVVSVVSLVVLVVVLVCVVVPNPWDVVCVSRVHGDPSSSNVSSNVSSNVCNVVCVPDDPPPPPPPPD

Radius of gyration: 16.51 Å; chains: 1; bounding box: 49×26×56 Å